Protein AF-A0A821P3D2-F1 (afdb_monomer_lite)

InterPro domains:
  IPR010569 Myotubularin-like, phosphatase domain [PF06602] (2-96)
  IPR010569 Myotubularin-like, phosphatase domain [PS51339] (1-103)
  IPR029021 Protein-tyrosine phosphatase-like [SSF52799] (2-97)
  IPR030564 Myotubularin [PTHR10807] (3-96)

Secondary structure (DSSP, 8-state):
-EEEEE-S-HHHHHHHHHTT-----GGG-TTEEEEE-----HHHHHHHHHHHHHHHT--S-HHHHHHHHHHT-HHHHHHHHHHHHHHHHHHHHHHHHHHHTT-

Structure (mmCIF, N/CA/C/O backbone):
data_AF-A0A821P3D2-F1
#
_entry.id   AF-A0A821P3D2-F1
#
loop_
_atom_site.group_PDB
_atom_site.id
_atom_site.type_symbol
_atom_site.label_atom_id
_atom_site.label_alt_id
_atom_site.label_comp_id
_atom_site.label_asym_id
_atom_site.label_entity_id
_atom_site.label_seq_id
_atom_site.pdbx_PDB_ins_code
_atom_site.Cartn_x
_atom_site.Cartn_y
_atom_site.Cartn_z
_atom_site.occupancy
_atom_site.B_iso_or_equiv
_atom_site.auth_seq_id
_atom_site.auth_comp_id
_atom_site.auth_asym_id
_atom_site.auth_atom_id
_atom_site.pdbx_PDB_model_num
ATOM 1 N N . LYS A 1 1 ? 9.240 -3.143 -24.461 1.00 84.06 1 LYS A N 1
ATOM 2 C CA . LYS A 1 1 ? 9.072 -1.927 -23.631 1.00 84.06 1 LYS A CA 1
ATOM 3 C C . LYS A 1 1 ? 8.107 -2.231 -22.492 1.00 84.06 1 LYS A C 1
ATOM 5 O O . LYS A 1 1 ? 7.207 -3.025 -22.740 1.00 84.06 1 LYS A O 1
ATOM 10 N N . GLY A 1 2 ? 8.299 -1.684 -21.291 1.00 88.38 2 GLY A N 1
ATOM 11 C CA . GLY A 1 2 ? 7.477 -2.034 -20.122 1.00 88.38 2 GLY A CA 1
ATOM 12 C C . GLY A 1 2 ? 7.606 -1.067 -18.945 1.00 88.38 2 GLY A C 1
ATOM 13 O O . GLY A 1 2 ? 8.299 -0.055 -19.044 1.00 88.38 2 GLY A O 1
ATOM 14 N N . TRP A 1 3 ? 6.943 -1.390 -17.832 1.00 91.44 3 TRP A N 1
ATOM 15 C CA . TRP A 1 3 ? 6.987 -0.614 -16.590 1.00 91.44 3 TRP A CA 1
ATOM 16 C C . TRP A 1 3 ? 7.491 -1.453 -15.424 1.00 91.44 3 TRP A C 1
ATOM 18 O O . TRP A 1 3 ? 7.115 -2.613 -15.285 1.00 91.44 3 TRP A O 1
ATOM 28 N N . ILE A 1 4 ? 8.305 -0.838 -14.573 1.00 93.88 4 ILE A N 1
ATOM 29 C CA . ILE A 1 4 ? 8.759 -1.397 -13.300 1.00 93.88 4 ILE A CA 1
ATOM 30 C C . ILE A 1 4 ? 8.127 -0.562 -12.194 1.00 93.88 4 ILE A C 1
ATOM 32 O O . ILE A 1 4 ? 8.364 0.645 -12.124 1.00 93.88 4 ILE A O 1
ATOM 36 N N . LEU A 1 5 ? 7.314 -1.187 -11.346 1.00 94.44 5 LEU A N 1
ATOM 37 C CA . LEU A 1 5 ? 6.694 -0.531 -10.200 1.00 94.44 5 LEU A CA 1
ATOM 38 C C . LEU A 1 5 ? 7.455 -0.887 -8.923 1.00 94.44 5 LEU A C 1
ATOM 40 O O . LEU A 1 5 ? 7.450 -2.040 -8.504 1.00 94.44 5 LEU A O 1
ATOM 44 N N . ASP A 1 6 ? 8.041 0.113 -8.273 1.00 94.81 6 ASP A N 1
ATOM 45 C CA . ASP A 1 6 ? 8.592 -0.038 -6.928 1.00 94.81 6 ASP A CA 1
ATOM 46 C C . ASP A 1 6 ? 7.583 0.480 -5.902 1.00 94.81 6 ASP A C 1
ATOM 48 O O . ASP A 1 6 ? 7.229 1.665 -5.908 1.00 94.81 6 ASP A O 1
ATOM 52 N N . THR A 1 7 ? 7.109 -0.412 -5.033 1.00 96.06 7 THR A N 1
ATOM 53 C CA . THR A 1 7 ? 6.156 -0.078 -3.968 1.00 96.06 7 THR A CA 1
ATOM 54 C C . THR A 1 7 ? 6.808 0.169 -2.615 1.00 96.06 7 THR A C 1
ATOM 56 O O . THR A 1 7 ? 6.133 0.500 -1.645 1.00 96.06 7 THR A O 1
ATOM 59 N N . ARG A 1 8 ? 8.129 0.026 -2.508 1.00 94.31 8 ARG A N 1
ATOM 60 C CA . ARG A 1 8 ? 8.838 0.177 -1.234 1.00 94.31 8 ARG A CA 1
ATOM 61 C C . ARG A 1 8 ? 9.033 1.650 -0.916 1.00 94.31 8 ARG A C 1
ATOM 63 O O . ARG A 1 8 ? 9.232 2.454 -1.812 1.00 94.31 8 ARG A O 1
ATOM 70 N N . HIS A 1 9 ? 9.100 2.000 0.365 1.00 92.88 9 HIS A N 1
ATOM 71 C CA . HIS A 1 9 ? 9.464 3.357 0.777 1.00 92.88 9 HIS A CA 1
ATOM 72 C C . HIS A 1 9 ? 10.828 3.785 0.180 1.00 92.88 9 HIS A C 1
ATOM 74 O O . HIS A 1 9 ? 11.769 2.981 0.209 1.00 92.88 9 HIS A O 1
ATOM 80 N N . PRO A 1 10 ? 11.020 5.043 -0.271 1.00 90.75 10 PRO A N 1
ATOM 81 C CA . PRO A 1 10 ? 12.277 5.502 -0.876 1.00 90.75 10 PRO A CA 1
ATOM 82 C C . PRO A 1 10 ? 13.529 5.226 -0.029 1.00 90.75 10 PRO A C 1
ATOM 84 O O . PRO A 1 10 ? 14.566 4.814 -0.549 1.00 90.75 10 PRO A O 1
ATOM 87 N N . ASN A 1 11 ? 13.431 5.387 1.294 1.00 92.81 11 ASN A N 1
ATOM 88 C CA . ASN A 1 11 ? 14.542 5.088 2.211 1.00 92.81 11 ASN A CA 1
ATOM 89 C C . ASN A 1 11 ? 14.922 3.598 2.219 1.00 92.81 11 ASN A C 1
ATOM 91 O O . ASN A 1 11 ? 16.088 3.265 2.405 1.00 92.81 11 ASN A O 1
ATOM 95 N N . VAL A 1 12 ? 13.963 2.696 1.989 1.00 93.19 12 VAL A N 1
ATOM 96 C CA . VAL A 1 12 ? 14.213 1.248 1.909 1.00 93.19 12 VAL A CA 1
ATOM 97 C C . VAL A 1 12 ? 14.939 0.908 0.617 1.00 93.19 12 VAL A C 1
ATOM 99 O O . VAL A 1 12 ? 15.843 0.079 0.636 1.00 93.19 12 VAL A O 1
ATOM 102 N N . VAL A 1 13 ? 14.596 1.584 -0.482 1.00 93.69 13 VAL A N 1
ATOM 103 C CA . VAL A 1 13 ? 15.312 1.451 -1.756 1.00 93.69 13 VAL A CA 1
ATOM 104 C C . VAL A 1 13 ? 16.770 1.885 -1.593 1.00 93.69 13 VAL A C 1
ATOM 106 O O . VAL A 1 13 ? 17.670 1.127 -1.948 1.00 93.69 13 VAL A O 1
ATOM 109 N N . LYS A 1 14 ? 17.015 3.052 -0.977 1.00 93.38 14 LYS A N 1
ATOM 110 C CA . LYS A 1 14 ? 18.375 3.551 -0.693 1.00 93.38 14 LYS A CA 1
ATOM 111 C C . LYS A 1 14 ? 19.176 2.602 0.204 1.00 93.38 14 LYS A C 1
ATOM 113 O O . LYS A 1 14 ? 20.339 2.326 -0.070 1.00 93.38 14 LYS A O 1
ATOM 118 N N . LEU A 1 15 ? 18.552 2.063 1.252 1.00 95.25 15 LEU A N 1
ATOM 119 C CA . LEU A 1 15 ? 19.203 1.099 2.142 1.00 95.25 15 LEU A CA 1
ATOM 120 C C . LEU A 1 15 ? 19.499 -0.235 1.442 1.00 95.25 15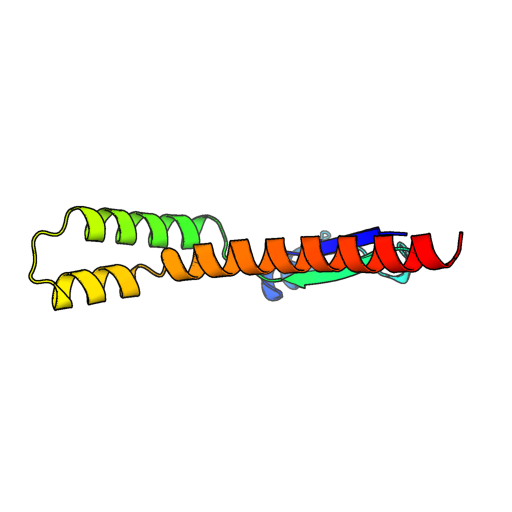 LEU A C 1
ATOM 122 O O . LEU A 1 15 ? 20.520 -0.861 1.712 1.00 95.25 15 LEU A O 1
ATOM 126 N N . ALA A 1 16 ? 18.617 -0.690 0.550 1.00 94.88 16 ALA A N 1
ATOM 127 C CA . ALA A 1 16 ? 18.872 -1.886 -0.245 1.00 94.88 16 ALA A CA 1
ATOM 128 C C . ALA A 1 16 ? 20.071 -1.670 -1.179 1.00 94.88 16 ALA A C 1
ATOM 130 O O . ALA A 1 16 ? 20.929 -2.544 -1.254 1.00 94.88 16 ALA A O 1
ATOM 131 N N . GLN A 1 17 ? 20.176 -0.495 -1.814 1.00 94.94 17 GLN A N 1
ATOM 132 C CA . GLN A 1 17 ? 21.319 -0.128 -2.660 1.00 94.94 17 GLN A CA 1
ATOM 133 C C . GLN A 1 17 ? 22.647 -0.187 -1.897 1.00 94.94 17 GLN A C 1
ATOM 135 O O . GLN A 1 17 ? 23.606 -0.778 -2.387 1.00 94.94 17 GLN A O 1
ATOM 140 N N . SER A 1 18 ? 22.705 0.337 -0.668 1.00 96.25 18 SER A N 1
ATOM 141 C CA . SER A 1 18 ? 23.940 0.292 0.131 1.00 96.25 18 SER A CA 1
ATOM 142 C C . SER A 1 18 ? 24.339 -1.120 0.577 1.00 96.25 18 SER A C 1
ATOM 144 O O . SER A 1 18 ? 25.454 -1.317 1.046 1.00 96.25 18 SER A O 1
ATOM 146 N N . LYS A 1 19 ? 23.435 -2.102 0.468 1.00 96.69 19 LYS A N 1
ATOM 147 C CA . LYS A 1 19 ? 23.663 -3.511 0.830 1.00 96.69 19 LYS A CA 1
ATOM 148 C C . LYS A 1 19 ? 23.798 -4.431 -0.391 1.00 96.69 19 LYS A C 1
ATOM 150 O O . LYS A 1 19 ? 23.683 -5.642 -0.247 1.00 96.69 19 LYS A O 1
ATOM 155 N N . GLY A 1 20 ? 24.004 -3.869 -1.584 1.00 93.94 20 GLY A N 1
ATOM 156 C CA . GLY A 1 20 ? 24.158 -4.634 -2.829 1.00 93.94 20 GLY A CA 1
ATOM 157 C C . GLY A 1 20 ? 22.847 -5.053 -3.504 1.00 93.94 20 GLY A C 1
ATOM 158 O O . GLY A 1 20 ? 22.881 -5.724 -4.529 1.00 93.94 20 GLY A O 1
ATOM 159 N N . GLY A 1 21 ? 21.693 -4.656 -2.961 1.00 94.62 21 GLY A N 1
ATOM 160 C CA . GLY A 1 21 ? 20.399 -4.734 -3.642 1.00 94.62 21 GLY A CA 1
ATOM 161 C C . GLY A 1 21 ? 20.088 -3.445 -4.411 1.00 94.62 21 GLY A C 1
ATOM 162 O O . GLY A 1 21 ? 20.982 -2.755 -4.894 1.00 94.62 21 GLY A O 1
ATOM 163 N N . GLY A 1 22 ? 18.806 -3.075 -4.490 1.00 92.69 22 GLY A N 1
ATOM 164 C CA . GLY A 1 22 ? 18.381 -1.775 -5.016 1.00 92.69 22 GLY A CA 1
ATOM 165 C C . GLY A 1 22 ? 17.193 -1.853 -5.966 1.00 92.69 22 GLY A C 1
ATOM 166 O O . GLY A 1 22 ? 16.176 -2.470 -5.641 1.00 92.69 22 GLY A O 1
ATOM 167 N N . CYS A 1 23 ? 17.317 -1.163 -7.097 1.00 92.81 23 CYS A N 1
ATOM 168 C CA . CYS A 1 23 ? 16.322 -1.062 -8.160 1.00 92.81 23 CYS A CA 1
ATOM 169 C C . CYS A 1 23 ? 17.019 -1.016 -9.525 1.00 92.81 23 CYS A C 1
ATOM 171 O O . CYS A 1 23 ? 18.189 -0.649 -9.632 1.00 92.81 23 CYS A O 1
ATOM 173 N N . GLU A 1 24 ? 16.283 -1.377 -10.563 1.00 92.50 24 GLU A N 1
ATOM 174 C CA . GLU A 1 24 ? 16.737 -1.506 -11.939 1.00 92.50 24 GLU A CA 1
ATOM 175 C C . GLU A 1 24 ? 17.180 -0.134 -12.485 1.00 92.50 24 GLU A C 1
ATOM 177 O O . GLU A 1 24 ? 16.372 0.807 -12.491 1.00 92.50 24 GLU A O 1
ATOM 182 N N . PRO A 1 25 ? 18.456 0.036 -12.890 1.00 89.44 25 PRO A N 1
ATOM 183 C CA . PRO A 1 25 ? 18.959 1.297 -13.425 1.00 89.44 25 PRO A CA 1
ATOM 184 C C . PRO A 1 25 ? 18.562 1.469 -14.894 1.00 89.44 25 PRO A C 1
ATOM 186 O O . PRO A 1 25 ? 18.654 0.537 -15.688 1.00 89.44 25 PRO A O 1
ATOM 189 N N . GLU A 1 26 ? 18.197 2.689 -15.284 1.00 89.19 26 GLU A N 1
ATOM 190 C CA . GLU A 1 26 ? 17.736 3.005 -16.645 1.00 89.19 26 GLU A CA 1
ATOM 191 C C . GLU A 1 26 ? 18.757 2.616 -17.730 1.00 89.19 26 GLU A C 1
ATOM 193 O O . GLU A 1 26 ? 18.384 2.117 -18.786 1.00 89.19 26 GLU A O 1
ATOM 198 N N . GLN A 1 27 ? 20.052 2.727 -17.420 1.00 92.25 27 GLN A N 1
ATOM 199 C CA . GLN A 1 27 ? 21.164 2.372 -18.311 1.00 92.25 27 GLN A CA 1
ATOM 200 C C . GLN A 1 27 ? 21.141 0.901 -18.758 1.00 92.25 27 GLN A C 1
ATOM 202 O O . GLN A 1 27 ? 21.506 0.600 -19.890 1.00 92.25 27 GLN A O 1
ATOM 207 N N . HIS A 1 28 ? 20.696 -0.017 -17.892 1.00 94.19 28 HIS A N 1
ATOM 208 C CA . HIS A 1 28 ? 20.602 -1.450 -18.209 1.00 94.19 28 HIS A CA 1
ATOM 209 C C . HIS A 1 28 ? 19.192 -1.864 -18.656 1.00 94.19 28 HIS A C 1
ATOM 211 O O . HIS A 1 28 ? 18.993 -2.975 -19.139 1.00 94.19 28 HIS A O 1
ATOM 217 N N . TYR A 1 29 ? 18.212 -0.969 -18.511 1.00 94.25 29 TYR A N 1
ATOM 218 C CA . TYR A 1 29 ? 16.794 -1.227 -18.747 1.00 94.25 29 TYR A CA 1
ATOM 219 C C . TYR A 1 29 ? 16.167 -0.131 -19.625 1.00 94.25 29 TYR A C 1
ATOM 221 O O . TYR A 1 29 ? 15.065 0.331 -19.356 1.00 94.25 29 TYR A O 1
ATOM 229 N N . ALA A 1 30 ? 16.841 0.263 -20.711 1.00 92.50 30 ALA A N 1
ATOM 230 C CA . ALA A 1 30 ? 16.477 1.429 -21.532 1.00 92.50 30 ALA A CA 1
ATOM 231 C C . ALA A 1 30 ? 15.058 1.394 -22.144 1.00 92.50 30 ALA A C 1
ATOM 233 O O . ALA A 1 30 ? 14.490 2.430 -22.480 1.00 92.50 30 ALA A O 1
ATOM 234 N N . LEU A 1 31 ? 14.459 0.207 -22.299 1.00 93.06 31 LEU A N 1
ATOM 235 C CA . LEU A 1 31 ? 13.081 0.049 -22.788 1.00 93.06 31 LEU A CA 1
ATOM 236 C C . LEU A 1 31 ? 12.035 -0.017 -21.662 1.00 93.06 31 LEU A C 1
ATOM 238 O O . LEU A 1 31 ? 10.853 -0.239 -21.945 1.00 93.06 31 LEU A O 1
ATOM 242 N N . TRP A 1 32 ? 12.444 0.131 -20.403 1.00 92.56 32 TRP A N 1
ATOM 243 C CA . TRP A 1 32 ? 11.577 0.047 -19.235 1.00 92.56 32 TRP A CA 1
ATOM 244 C C . TRP A 1 32 ? 11.526 1.375 -18.490 1.00 92.56 32 TRP A C 1
ATOM 246 O O . TRP A 1 32 ? 12.547 1.981 -18.183 1.00 92.56 32 TRP A O 1
ATOM 256 N N . LYS A 1 33 ? 10.313 1.811 -18.155 1.00 90.88 33 LYS A N 1
ATOM 257 C CA . LYS A 1 33 ? 10.082 3.008 -17.345 1.00 90.88 33 LYS A CA 1
ATOM 258 C C . LYS A 1 33 ? 9.836 2.607 -15.902 1.00 90.88 33 LYS A C 1
ATOM 260 O O . LYS A 1 33 ? 9.057 1.696 -15.632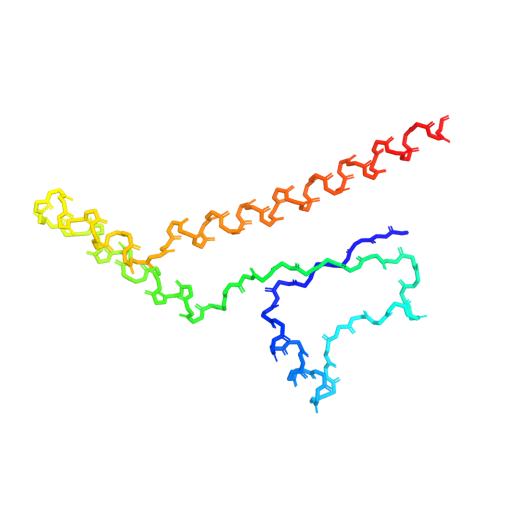 1.00 90.88 33 LYS A O 1
ATOM 265 N N . ARG A 1 34 ? 10.454 3.310 -14.958 1.00 90.88 34 ARG A N 1
ATOM 266 C CA . ARG A 1 34 ? 10.274 3.027 -13.533 1.00 90.88 34 ARG A CA 1
ATOM 267 C C . ARG A 1 34 ? 9.272 3.988 -12.904 1.00 90.88 34 ARG A C 1
ATOM 269 O O . ARG A 1 34 ? 9.401 5.202 -13.034 1.00 90.88 34 ARG A O 1
ATOM 276 N N . LEU A 1 35 ? 8.303 3.440 -12.180 1.00 91.25 35 LEU A N 1
ATOM 277 C CA . LEU A 1 35 ? 7.328 4.173 -11.385 1.00 91.25 35 LEU A CA 1
ATOM 278 C C . LEU A 1 35 ? 7.524 3.827 -9.910 1.00 91.25 35 LEU A C 1
ATOM 280 O O . LEU A 1 35 ? 7.661 2.662 -9.554 1.00 91.25 35 LEU A O 1
ATOM 284 N N . HIS A 1 36 ? 7.512 4.835 -9.045 1.00 93.19 36 HIS A N 1
ATOM 285 C CA . HIS A 1 36 ? 7.592 4.636 -7.601 1.00 93.19 36 HIS A CA 1
ATOM 286 C C . HIS A 1 36 ? 6.256 5.002 -6.950 1.00 93.19 36 HIS A C 1
ATOM 288 O O . HIS A 1 36 ? 5.746 6.111 -7.155 1.00 93.19 36 HIS A O 1
ATOM 294 N N . ARG A 1 37 ? 5.679 4.079 -6.178 1.00 94.81 37 ARG A N 1
ATOM 295 C CA . ARG A 1 37 ? 4.412 4.261 -5.458 1.00 94.81 37 ARG A CA 1
ATOM 296 C C . ARG A 1 37 ? 4.459 3.550 -4.114 1.00 94.81 37 ARG A C 1
ATOM 298 O O . ARG A 1 37 ? 4.103 2.383 -4.025 1.00 94.81 37 ARG A O 1
ATOM 305 N N . HIS A 1 38 ? 4.904 4.267 -3.090 1.00 94.62 38 HIS A N 1
ATOM 306 C CA . HIS A 1 38 ? 5.060 3.713 -1.753 1.00 94.62 38 HIS A CA 1
ATOM 307 C C . HIS A 1 38 ? 3.749 3.112 -1.222 1.00 94.62 38 HIS A C 1
ATOM 309 O O . HIS A 1 38 ? 2.717 3.779 -1.226 1.00 94.62 38 HIS A O 1
ATOM 315 N N . LEU A 1 39 ? 3.837 1.871 -0.752 1.00 96.69 39 LEU A N 1
ATOM 316 C CA . LEU A 1 39 ? 2.875 1.209 0.114 1.00 96.69 39 LEU A CA 1
ATOM 317 C C . LEU A 1 39 ? 3.592 0.806 1.401 1.00 96.69 39 LEU A C 1
ATOM 319 O O . LEU A 1 39 ? 4.735 0.331 1.362 1.00 96.69 39 LEU A O 1
ATOM 323 N N . ASP A 1 40 ? 2.909 0.981 2.525 1.00 96.06 40 ASP A N 1
ATOM 324 C CA . ASP A 1 40 ? 3.463 0.634 3.823 1.00 96.06 40 ASP A CA 1
ATOM 325 C C . ASP A 1 40 ? 3.801 -0.857 3.936 1.00 96.06 40 ASP A C 1
ATOM 327 O O . ASP A 1 40 ? 3.239 -1.734 3.273 1.00 96.06 40 ASP A O 1
ATOM 331 N N . LYS A 1 41 ? 4.780 -1.156 4.791 1.00 94.62 41 LYS A N 1
ATOM 332 C CA . LYS A 1 41 ? 5.262 -2.525 4.993 1.00 94.62 41 LYS A CA 1
ATOM 333 C C . LYS A 1 41 ? 4.259 -3.362 5.778 1.00 94.62 41 LYS A C 1
ATOM 335 O O . LYS A 1 41 ? 3.484 -2.840 6.572 1.00 94.62 41 LYS A O 1
ATOM 340 N N . HIS A 1 42 ? 4.395 -4.684 5.656 1.00 95.25 42 HIS A N 1
ATOM 341 C CA . HIS A 1 42 ? 3.538 -5.654 6.343 1.00 95.25 42 HIS A CA 1
ATOM 342 C C . HIS A 1 42 ? 3.379 -5.396 7.850 1.00 95.25 42 HIS A C 1
ATOM 344 O O . HIS A 1 42 ? 2.285 -5.575 8.359 1.00 95.25 42 HIS A O 1
ATOM 350 N N . THR A 1 43 ? 4.422 -4.935 8.551 1.00 96.62 43 THR A N 1
ATOM 351 C CA . THR A 1 43 ? 4.349 -4.639 9.992 1.00 96.62 43 THR A CA 1
ATOM 352 C C . THR A 1 43 ? 3.371 -3.504 10.296 1.00 96.62 43 THR A C 1
ATOM 354 O O . THR A 1 43 ? 2.511 -3.647 11.157 1.00 96.62 43 THR A O 1
ATOM 357 N N . VAL A 1 44 ? 3.445 -2.408 9.536 1.00 97.06 44 VAL A N 1
ATOM 358 C CA . VAL A 1 44 ? 2.545 -1.250 9.672 1.00 97.06 44 VAL A CA 1
ATOM 359 C C . VAL A 1 44 ? 1.115 -1.646 9.305 1.00 97.06 44 VAL A C 1
ATOM 361 O O . VAL A 1 44 ? 0.175 -1.333 10.032 1.00 97.06 44 VAL A O 1
ATOM 364 N N . LEU A 1 45 ? 0.953 -2.404 8.215 1.00 98.12 45 LEU A N 1
ATOM 365 C CA . LEU A 1 45 ? -0.354 -2.899 7.778 1.00 98.12 45 LEU A CA 1
ATOM 366 C C . LEU A 1 45 ? -0.982 -3.847 8.806 1.00 98.12 45 LEU A C 1
ATOM 368 O O . LEU A 1 45 ? -2.182 -3.774 9.048 1.00 98.12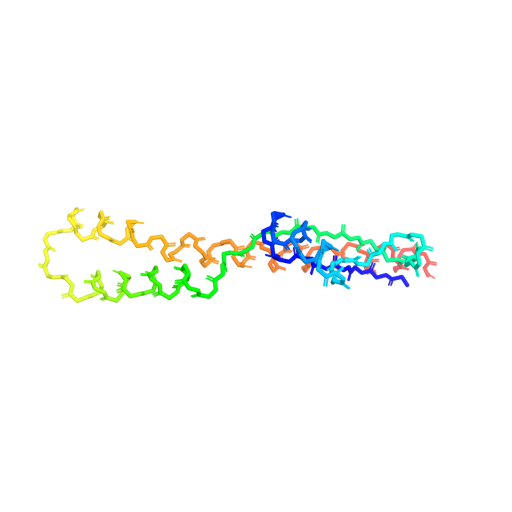 45 LEU A O 1
ATOM 372 N N . GLN A 1 46 ? -0.184 -4.712 9.435 1.00 98.50 46 GLN A N 1
ATOM 373 C CA . GLN A 1 46 ? -0.650 -5.630 10.470 1.00 98.50 46 GLN A CA 1
ATOM 374 C C . GLN A 1 46 ? -1.121 -4.871 11.716 1.00 98.50 46 GLN A C 1
ATOM 376 O O . GLN A 1 46 ? -2.201 -5.156 12.225 1.00 98.50 46 GLN A O 1
ATOM 381 N N . GLU A 1 47 ? -0.357 -3.883 12.187 1.00 98.50 47 GLU A N 1
ATOM 382 C CA . GLU A 1 47 ? -0.761 -3.022 13.308 1.00 98.50 47 GLU A CA 1
ATOM 383 C C . GLU A 1 47 ? -2.044 -2.240 13.007 1.00 98.50 47 GLU A C 1
ATOM 385 O O . GLU A 1 47 ? -2.948 -2.173 13.842 1.00 98.50 47 GLU A O 1
ATOM 390 N N . SER A 1 48 ? -2.143 -1.680 11.801 1.00 98.69 48 SER A N 1
ATOM 391 C CA . SER A 1 48 ? -3.342 -0.997 11.318 1.00 98.69 48 SER A CA 1
ATOM 392 C C . SER A 1 48 ? -4.559 -1.929 11.284 1.00 98.69 48 SER A C 1
ATOM 394 O O . SER A 1 48 ? -5.628 -1.577 11.788 1.00 98.69 48 SER A O 1
ATOM 396 N N . PHE A 1 49 ? -4.388 -3.145 10.761 1.00 98.62 49 PHE A N 1
ATOM 397 C CA . PHE A 1 49 ? -5.450 -4.144 10.691 1.00 98.62 49 PHE A CA 1
ATOM 398 C C . PHE A 1 49 ? -5.935 -4.574 12.078 1.00 98.62 49 PHE A C 1
ATOM 400 O O . PHE A 1 49 ? -7.139 -4.664 12.301 1.00 98.62 49 PHE A O 1
ATOM 407 N N . MET A 1 50 ? -5.026 -4.780 13.037 1.00 98.44 50 MET A N 1
ATOM 408 C CA . MET A 1 50 ? -5.406 -5.112 14.416 1.00 98.44 50 MET A CA 1
ATOM 409 C C . MET A 1 50 ? -6.267 -4.006 15.044 1.00 98.44 50 MET A C 1
ATOM 411 O O . MET A 1 50 ? -7.342 -4.293 15.564 1.00 98.44 50 MET A O 1
ATOM 415 N N . LYS A 1 51 ? -5.872 -2.732 14.895 1.00 98.44 51 LYS A N 1
ATOM 416 C CA . LYS A 1 51 ? -6.676 -1.585 15.365 1.00 98.44 51 LYS A CA 1
ATOM 417 C C . LYS A 1 51 ? -8.052 -1.519 14.698 1.00 98.44 51 LYS A C 1
ATOM 419 O O . LYS 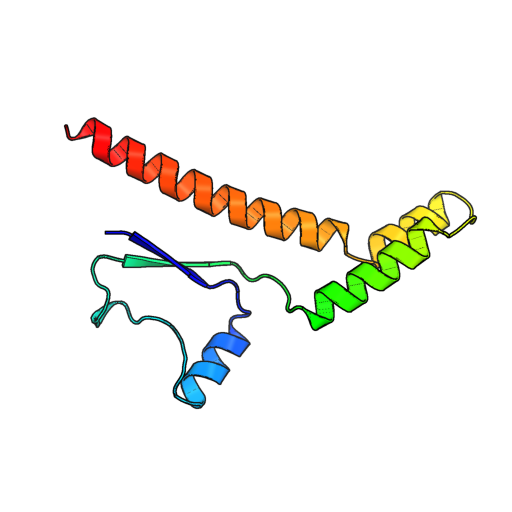A 1 51 ? -9.025 -1.114 15.331 1.00 98.44 51 LYS A O 1
ATOM 424 N N . PHE A 1 52 ? -8.139 -1.894 13.423 1.00 98.50 52 PHE A N 1
ATOM 425 C CA . PHE A 1 52 ? -9.405 -1.959 12.698 1.00 98.50 52 PHE A CA 1
ATOM 426 C C . PHE A 1 52 ? -10.325 -3.049 13.260 1.00 98.50 52 PHE A C 1
ATOM 428 O O . PHE A 1 52 ? -11.494 -2.772 13.519 1.00 98.50 52 PHE A O 1
ATOM 435 N N . ILE A 1 53 ? -9.799 -4.247 13.530 1.00 98.31 53 ILE A N 1
ATOM 436 C CA . ILE A 1 53 ? -10.561 -5.324 14.180 1.00 98.31 53 ILE A CA 1
ATOM 437 C C . ILE A 1 53 ? -11.066 -4.884 15.560 1.00 98.31 53 ILE A C 1
ATOM 439 O O . ILE A 1 53 ? -12.242 -5.086 15.869 1.00 98.31 53 ILE A O 1
ATOM 443 N N . ASP A 1 54 ? -10.233 -4.201 16.348 1.00 97.19 54 ASP A N 1
ATOM 444 C CA . ASP A 1 54 ? -10.642 -3.645 17.643 1.00 97.19 54 ASP A CA 1
ATOM 445 C C . ASP A 1 54 ? -11.758 -2.599 17.512 1.00 97.19 54 ASP A C 1
ATOM 447 O O . ASP A 1 54 ? -12.580 -2.452 18.419 1.00 97.19 54 ASP A O 1
ATOM 451 N N . ALA A 1 55 ? -11.786 -1.834 16.417 1.00 97.25 55 ALA A N 1
ATOM 452 C CA . ALA A 1 55 ? -12.876 -0.911 16.121 1.00 97.25 55 ALA A CA 1
ATOM 453 C C . ALA A 1 55 ? -14.160 -1.661 15.730 1.00 97.25 55 ALA A C 1
ATOM 455 O O . ALA A 1 55 ? -15.240 -1.268 16.156 1.00 97.25 55 ALA A O 1
ATOM 456 N N . CYS A 1 56 ? -14.071 -2.764 14.982 1.00 96.12 56 CYS A N 1
ATOM 457 C CA . CYS A 1 56 ? -15.238 -3.549 14.560 1.00 96.12 56 CYS A CA 1
ATOM 458 C C . CYS A 1 56 ? -16.033 -4.161 15.722 1.00 96.12 56 CYS A C 1
ATOM 460 O O . CYS A 1 56 ? -17.241 -4.342 15.591 1.00 96.12 56 CYS A O 1
ATOM 462 N N . ILE A 1 57 ? -15.374 -4.485 16.835 1.00 96.06 57 ILE A N 1
ATOM 463 C CA . ILE A 1 57 ? -16.024 -5.069 18.020 1.00 96.06 57 ILE A CA 1
ATOM 464 C C . ILE A 1 57 ? -16.402 -4.026 19.083 1.00 96.06 57 ILE A C 1
ATOM 466 O O . ILE A 1 57 ? -16.951 -4.382 20.125 1.00 96.06 57 ILE A O 1
ATOM 470 N N . ASP A 1 58 ? -16.090 -2.748 18.854 1.00 93.44 58 ASP A N 1
ATOM 471 C CA . ASP A 1 58 ? -16.366 -1.674 19.804 1.00 93.44 58 ASP A CA 1
ATOM 472 C C . ASP A 1 58 ? -17.861 -1.324 19.808 1.00 93.44 58 ASP A C 1
ATOM 474 O O . ASP A 1 58 ? -18.434 -0.985 18.775 1.00 93.44 58 ASP A O 1
ATOM 478 N N . GLN A 1 59 ? -18.485 -1.395 20.984 1.00 94.25 59 GLN A N 1
ATOM 479 C CA . GLN A 1 59 ? -19.905 -1.086 21.195 1.00 94.25 59 GLN A CA 1
ATOM 480 C C . GLN A 1 59 ? -20.136 0.356 21.681 1.00 94.25 59 GLN A C 1
ATOM 482 O O . GLN A 1 59 ? -21.217 0.684 22.166 1.00 94.25 59 GLN A O 1
ATOM 487 N N . SER A 1 60 ? -19.116 1.214 21.602 1.00 94.25 60 SER A N 1
ATOM 488 C CA . SER A 1 60 ? -19.224 2.630 21.955 1.00 94.25 60 SER A CA 1
ATOM 489 C C . SER A 1 60 ? -20.182 3.398 21.039 1.00 94.25 60 SER A C 1
ATOM 491 O O . SER A 1 60 ? -20.477 2.993 19.916 1.00 94.25 60 SER A O 1
ATOM 493 N N . GLU A 1 61 ? -20.590 4.579 21.507 1.00 95.62 61 GLU A N 1
ATOM 494 C CA . GLU A 1 61 ? -21.302 5.575 20.704 1.00 95.62 61 GLU A CA 1
ATOM 495 C C . GLU A 1 61 ? -20.605 5.856 19.364 1.00 95.62 61 GLU A C 1
ATOM 497 O O . GLU A 1 61 ? -19.372 5.809 19.249 1.00 95.62 61 GLU A O 1
ATOM 502 N N . LYS A 1 62 ? -21.411 6.202 18.355 1.00 94.75 62 LYS A N 1
ATOM 503 C CA . LYS A 1 62 ? -20.991 6.308 16.947 1.00 94.75 62 LYS A CA 1
ATOM 504 C C . LYS A 1 62 ? -19.739 7.163 16.742 1.00 94.75 62 LYS A C 1
ATOM 506 O O . LYS A 1 62 ? -18.837 6.735 16.032 1.00 94.75 62 LYS A O 1
ATOM 511 N N . ASP A 1 63 ? -19.649 8.327 17.379 1.00 97.00 63 ASP A N 1
ATOM 512 C CA . ASP A 1 63 ? -18.525 9.255 17.178 1.00 97.00 63 ASP A CA 1
ATOM 513 C C . ASP A 1 63 ? -17.204 8.707 17.732 1.00 97.00 63 ASP A C 1
ATOM 515 O O . ASP A 1 63 ? -16.135 8.872 17.134 1.00 97.00 63 ASP A O 1
ATOM 519 N N . ARG A 1 64 ? -17.274 7.988 18.859 1.00 96.12 64 ARG A N 1
ATOM 520 C CA . ARG A 1 64 ? -16.114 7.311 19.446 1.00 96.12 64 ARG A CA 1
ATOM 521 C C . ARG A 1 64 ? -15.684 6.128 18.582 1.00 96.12 64 ARG A C 1
ATOM 523 O O . ARG A 1 64 ? -14.487 5.950 18.359 1.00 96.12 64 ARG A O 1
ATOM 530 N N . TRP A 1 65 ? -16.646 5.357 18.073 1.00 97.44 65 TRP A N 1
ATOM 531 C CA . TRP A 1 65 ? -16.379 4.276 17.126 1.00 97.44 65 TRP A CA 1
ATOM 532 C C . TRP A 1 65 ? -15.720 4.796 15.838 1.00 97.44 65 TRP A C 1
ATOM 534 O O . TRP A 1 65 ? -14.674 4.284 15.441 1.00 97.44 65 TRP A O 1
ATOM 544 N N . LEU A 1 66 ? -16.267 5.859 15.236 1.00 97.31 66 LEU A N 1
ATOM 545 C CA . LEU A 1 66 ? -15.727 6.496 14.028 1.00 97.31 66 LEU A CA 1
ATOM 546 C C . LEU A 1 66 ? -14.291 6.978 14.240 1.00 97.31 66 LEU A C 1
ATOM 548 O O . LEU A 1 66 ? -13.421 6.702 13.418 1.00 97.31 66 LEU A O 1
ATOM 552 N N . SER A 1 67 ? -14.029 7.622 15.378 1.00 97.25 67 SER A N 1
ATOM 553 C CA . SER A 1 67 ? -12.687 8.078 15.746 1.00 97.25 67 SER A CA 1
ATOM 554 C C . SER A 1 67 ? -11.701 6.907 15.860 1.00 97.25 67 SER A C 1
ATOM 556 O O . SER A 1 67 ? -10.559 6.996 15.413 1.00 97.25 67 SER A O 1
ATOM 558 N N . LYS A 1 68 ? -12.119 5.774 16.438 1.00 97.56 68 LYS A N 1
ATOM 559 C CA . LYS A 1 68 ? -11.283 4.566 16.541 1.00 97.56 68 LYS A CA 1
ATOM 560 C C . LYS A 1 68 ? -11.030 3.922 15.174 1.00 97.56 68 LYS A C 1
ATOM 562 O O . LYS A 1 68 ? -9.904 3.510 14.899 1.00 97.56 68 LYS A O 1
ATOM 567 N N . LEU A 1 69 ? -12.049 3.881 14.314 1.00 97.94 69 LEU A N 1
ATOM 568 C CA . LEU A 1 69 ? -11.937 3.418 12.932 1.00 97.94 69 LEU A CA 1
ATOM 569 C C . LEU A 1 69 ? -10.943 4.277 12.139 1.00 97.94 69 LEU A C 1
ATOM 571 O O . LEU A 1 69 ? -10.054 3.725 11.494 1.00 97.94 69 LEU A O 1
ATOM 575 N N . GLU A 1 70 ? -11.050 5.603 12.207 1.00 97.94 70 GLU A N 1
ATOM 576 C CA . GLU A 1 70 ? -10.132 6.523 11.525 1.00 97.94 70 GLU A CA 1
ATOM 577 C C . GLU A 1 70 ? -8.692 6.341 12.024 1.00 97.94 70 GLU A C 1
ATOM 579 O O . GLU A 1 70 ? -7.779 6.127 11.226 1.00 97.94 70 GLU A O 1
ATOM 584 N N . ASN A 1 71 ? -8.502 6.272 13.344 1.00 97.94 71 ASN A N 1
ATOM 585 C CA . ASN A 1 71 ? -7.195 6.056 13.971 1.00 97.94 71 ASN A CA 1
ATOM 586 C C . ASN A 1 71 ? -6.555 4.693 13.650 1.00 97.94 71 ASN A C 1
ATOM 588 O O . ASN A 1 71 ? -5.355 4.506 13.876 1.00 97.94 71 ASN A O 1
ATOM 592 N N . SER A 1 72 ? -7.323 3.729 13.131 1.00 98.38 72 SER A N 1
ATOM 593 C CA . SER A 1 72 ? -6.752 2.475 12.634 1.00 98.38 72 SER A CA 1
ATOM 594 C C . SER A 1 72 ? -5.926 2.674 11.362 1.00 98.38 72 SER A C 1
ATOM 596 O O . SER A 1 72 ? -5.034 1.872 11.105 1.00 98.38 72 SER A O 1
ATOM 598 N N . ASN A 1 73 ? -6.203 3.714 10.564 1.00 98.56 73 ASN A N 1
ATOM 599 C CA . ASN A 1 73 ? -5.663 3.941 9.216 1.00 98.56 73 ASN A CA 1
ATOM 600 C C . ASN A 1 73 ? -5.912 2.809 8.202 1.00 98.56 73 ASN A C 1
ATOM 602 O O . ASN A 1 73 ? -5.434 2.878 7.070 1.00 98.56 73 ASN A O 1
ATOM 606 N N . TRP A 1 74 ? -6.702 1.785 8.536 1.00 98.62 74 TRP A N 1
ATOM 607 C CA . TRP A 1 74 ? -6.849 0.620 7.661 1.00 98.62 74 TRP A CA 1
ATOM 608 C C . TRP A 1 74 ? -7.464 0.982 6.308 1.00 98.62 74 TRP A C 1
ATOM 610 O O . TRP A 1 74 ? -6.944 0.620 5.252 1.00 98.62 74 TRP A O 1
ATOM 620 N N . LEU A 1 75 ? -8.528 1.789 6.323 1.00 98.31 75 LEU A N 1
ATOM 621 C CA . LEU A 1 75 ? -9.174 2.257 5.096 1.00 98.31 75 LEU A CA 1
ATOM 622 C C . LEU A 1 75 ? -8.278 3.203 4.282 1.00 98.31 75 LEU A C 1
ATOM 624 O O . LEU A 1 75 ? -8.402 3.249 3.056 1.00 98.31 75 LEU A O 1
ATOM 628 N N . LEU A 1 76 ? -7.350 3.918 4.930 1.00 98.19 76 LEU A N 1
ATOM 629 C CA . LEU A 1 76 ? -6.348 4.724 4.235 1.00 98.19 76 LEU A CA 1
ATOM 630 C C . LEU A 1 76 ? -5.403 3.825 3.429 1.00 98.19 76 LEU A C 1
ATOM 632 O O . LEU A 1 76 ? -5.246 4.055 2.230 1.00 98.19 76 LEU A O 1
ATOM 636 N N . HIS A 1 77 ? -4.869 2.759 4.029 1.00 98.25 77 HIS A N 1
ATOM 637 C CA . HIS A 1 77 ? -4.002 1.812 3.322 1.00 98.25 77 HIS A CA 1
ATOM 638 C C . HIS A 1 77 ? -4.730 1.075 2.189 1.00 98.25 77 HIS A C 1
ATOM 640 O O . HIS A 1 77 ? -4.173 0.897 1.103 1.00 98.25 77 HIS A O 1
ATOM 646 N N . VAL A 1 78 ? -6.000 0.699 2.391 1.00 98.38 78 VAL A N 1
ATOM 647 C CA . VAL A 1 78 ? -6.833 0.110 1.326 1.00 98.38 78 VAL A CA 1
ATOM 648 C C . VAL A 1 78 ? -6.992 1.090 0.160 1.00 98.38 78 VAL A C 1
ATOM 650 O O . VAL A 1 78 ? -6.789 0.717 -0.998 1.00 98.38 78 VAL A O 1
ATOM 653 N N . LYS A 1 79 ? -7.300 2.362 0.449 1.00 98.19 79 LYS A N 1
ATOM 654 C CA . LYS A 1 79 ? -7.394 3.418 -0.569 1.00 98.19 79 LYS A CA 1
ATOM 655 C C . LYS A 1 79 ? -6.079 3.573 -1.333 1.00 98.19 79 LYS A C 1
ATOM 657 O O . LYS A 1 79 ? -6.101 3.693 -2.558 1.00 98.19 79 LYS A O 1
ATOM 662 N N . GLU A 1 80 ? -4.9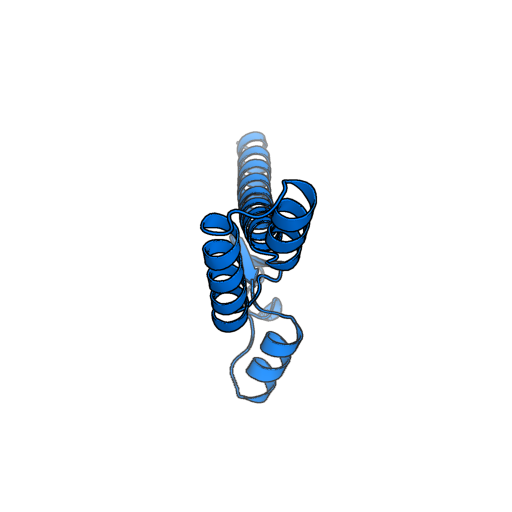44 3.579 -0.643 1.00 97.31 80 GLU A N 1
ATOM 663 C CA . GLU A 1 80 ? -3.622 3.711 -1.263 1.00 97.31 80 GLU A CA 1
ATOM 664 C C . GLU A 1 80 ? -3.312 2.533 -2.188 1.00 97.31 80 GLU A C 1
ATOM 666 O O . GLU A 1 80 ? -2.973 2.755 -3.351 1.00 97.31 80 GLU A O 1
ATOM 671 N N . ALA A 1 81 ? -3.528 1.295 -1.738 1.00 97.56 81 ALA A N 1
ATOM 672 C CA . ALA A 1 81 ? -3.332 0.101 -2.559 1.00 97.56 81 ALA A CA 1
ATOM 673 C C . ALA A 1 81 ? -4.188 0.133 -3.838 1.00 97.56 81 ALA A C 1
ATOM 675 O O . ALA A 1 81 ? -3.675 -0.081 -4.941 1.00 97.56 81 ALA A O 1
ATOM 676 N N . LEU A 1 82 ? -5.474 0.481 -3.712 1.00 98.31 82 LEU A N 1
ATOM 677 C CA . LEU A 1 82 ? -6.378 0.637 -4.856 1.00 98.31 82 LEU A CA 1
ATOM 678 C C . LEU A 1 82 ? -5.945 1.777 -5.784 1.00 98.31 82 LEU A C 1
ATOM 680 O O . LEU A 1 82 ? -6.017 1.643 -7.005 1.00 98.31 82 LEU A O 1
ATOM 684 N N . THR A 1 83 ? -5.448 2.882 -5.229 1.00 97.44 83 THR A N 1
ATOM 685 C CA . THR A 1 83 ? -4.929 4.013 -6.010 1.00 97.44 83 THR A CA 1
ATOM 686 C C . THR A 1 83 ? -3.712 3.593 -6.829 1.00 97.44 83 THR A C 1
ATOM 688 O O . THR A 1 83 ? -3.638 3.895 -8.021 1.00 97.44 83 THR A O 1
ATOM 691 N N . VAL A 1 84 ? -2.774 2.853 -6.232 1.00 96.62 84 VAL A N 1
ATOM 692 C CA . VAL A 1 84 ? -1.598 2.330 -6.940 1.00 96.62 84 VAL A CA 1
ATOM 693 C C . VAL A 1 84 ? -2.012 1.367 -8.049 1.00 96.62 84 VAL A C 1
ATOM 695 O O . VAL A 1 84 ? -1.560 1.528 -9.184 1.00 96.62 84 VAL A O 1
ATOM 698 N N . ALA A 1 85 ? -2.921 0.431 -7.767 1.00 96.25 85 ALA A N 1
ATOM 699 C CA . ALA A 1 85 ? -3.453 -0.487 -8.771 1.00 96.25 85 ALA A CA 1
ATOM 700 C C . ALA A 1 85 ? -4.140 0.258 -9.930 1.00 96.25 85 ALA A C 1
ATOM 702 O O . ALA A 1 85 ? -3.908 -0.054 -11.098 1.00 96.25 85 ALA A O 1
ATOM 703 N N . CYS A 1 86 ? -4.923 1.295 -9.622 1.00 96.56 86 CYS A N 1
ATOM 704 C CA . CYS A 1 86 ? -5.576 2.138 -10.619 1.00 96.56 86 CYS A CA 1
ATOM 705 C C . CYS A 1 86 ? -4.554 2.854 -11.512 1.00 96.56 86 CYS A C 1
ATOM 707 O O . CYS A 1 86 ? -4.685 2.845 -12.735 1.00 96.56 86 CYS A O 1
ATOM 709 N N . ILE A 1 87 ? -3.487 3.411 -10.932 1.00 93.88 87 ILE A N 1
ATOM 710 C CA . ILE A 1 87 ? -2.410 4.055 -11.697 1.00 93.88 87 ILE A CA 1
ATOM 711 C C . ILE A 1 87 ? -1.725 3.053 -12.631 1.00 93.88 87 ILE A C 1
ATOM 713 O O . ILE A 1 87 ? -1.465 3.386 -13.789 1.00 93.88 87 ILE A O 1
ATOM 717 N N . VAL A 1 88 ? -1.464 1.826 -12.170 1.00 93.25 88 VAL A N 1
ATOM 718 C CA . VAL A 1 88 ? -0.897 0.760 -13.013 1.00 93.25 88 VAL A CA 1
ATOM 719 C C . VAL A 1 88 ? -1.837 0.436 -14.173 1.00 93.25 88 VAL A C 1
ATOM 721 O O . VAL A 1 88 ? -1.411 0.466 -15.327 1.00 93.25 88 VAL A O 1
ATOM 724 N N . ALA A 1 89 ? -3.121 0.205 -13.891 1.00 93.62 89 ALA A N 1
ATOM 725 C CA . ALA A 1 89 ? -4.121 -0.105 -14.909 1.00 93.62 89 ALA A CA 1
ATOM 726 C C . ALA A 1 89 ? -4.245 1.016 -15.956 1.00 93.62 89 ALA A C 1
ATOM 728 O O . ALA A 1 89 ? -4.208 0.751 -17.157 1.00 93.62 89 ALA A O 1
ATOM 729 N N . GLN A 1 90 ? -4.308 2.277 -15.518 1.00 92.25 90 GLN A N 1
ATOM 730 C CA . GLN A 1 90 ? -4.350 3.441 -16.410 1.00 92.25 90 GLN A CA 1
ATOM 731 C C . GLN A 1 90 ? -3.086 3.571 -17.261 1.00 92.25 90 GLN A C 1
ATOM 733 O O . GLN A 1 90 ? -3.159 3.965 -18.424 1.00 92.25 90 GLN A O 1
ATOM 738 N N . THR A 1 91 ? -1.923 3.257 -16.691 1.00 90.75 91 THR A N 1
ATOM 739 C CA . THR A 1 91 ? -0.643 3.312 -17.405 1.00 90.75 91 THR A CA 1
ATOM 740 C C . THR A 1 91 ? -0.611 2.277 -18.530 1.00 90.75 91 THR A C 1
ATOM 742 O O . THR A 1 91 ? -0.274 2.616 -19.664 1.00 90.75 91 THR A O 1
ATOM 745 N N . ILE A 1 92 ? -1.048 1.048 -18.245 1.00 88.19 92 ILE A N 1
ATOM 746 C CA . ILE A 1 92 ? -1.137 -0.034 -19.233 1.00 88.19 92 ILE A CA 1
ATOM 747 C C . ILE A 1 92 ? -2.161 0.301 -20.325 1.00 88.19 92 ILE A C 1
ATOM 749 O O . ILE A 1 92 ? -1.854 0.171 -21.510 1.00 88.19 92 ILE A O 1
ATOM 753 N N . ASP A 1 93 ? -3.356 0.770 -19.953 1.00 88.75 93 ASP A N 1
ATOM 754 C CA . ASP A 1 93 ? -4.413 1.119 -20.912 1.00 88.75 93 ASP A CA 1
ATOM 755 C C . ASP A 1 93 ? -3.971 2.232 -21.874 1.00 88.75 93 ASP A C 1
ATOM 757 O O . ASP A 1 93 ? -4.127 2.108 -23.091 1.00 88.75 93 ASP A O 1
ATOM 761 N N . ARG A 1 94 ? -3.343 3.296 -21.356 1.00 86.00 94 ARG A N 1
ATOM 762 C CA . ARG A 1 94 ? -2.824 4.393 -22.188 1.00 86.00 94 ARG A CA 1
ATOM 763 C C . ARG A 1 94 ? -1.755 3.913 -23.163 1.00 86.00 94 ARG A C 1
ATOM 765 O O . ARG A 1 94 ? -1.823 4.262 -24.338 1.00 86.00 94 ARG A O 1
ATOM 772 N N . GLU A 1 95 ? -0.797 3.099 -22.723 1.00 80.88 95 GLU A N 1
ATOM 773 C CA . GLU A 1 95 ? 0.223 2.571 -23.637 1.00 80.88 95 GLU A CA 1
ATOM 774 C C . GLU A 1 95 ? -0.356 1.601 -24.671 1.00 80.88 95 GLU A C 1
ATOM 776 O O . GLU A 1 95 ? 0.044 1.638 -25.836 1.00 80.88 95 GLU A O 1
ATOM 781 N N . GLY A 1 96 ? -1.334 0.779 -24.286 1.00 74.44 96 GLY A N 1
ATOM 782 C CA . GLY A 1 96 ? -2.053 -0.099 -25.207 1.00 74.44 96 GLY A CA 1
ATOM 783 C C . GLY A 1 96 ? -2.868 0.665 -26.254 1.00 74.44 96 GLY A C 1
ATOM 784 O O . GLY A 1 96 ? -2.963 0.217 -27.396 1.00 74.44 96 GLY A O 1
ATOM 785 N N . LYS A 1 97 ? -3.439 1.821 -25.895 1.00 72.44 97 LYS A N 1
ATOM 786 C CA . LYS A 1 97 ? -4.131 2.725 -26.828 1.00 72.44 97 LYS A CA 1
ATOM 787 C C . LYS A 1 97 ? -3.161 3.417 -27.780 1.00 72.44 97 LYS A C 1
ATOM 789 O O . LYS A 1 97 ? -3.400 3.415 -28.981 1.00 72.44 97 LYS A O 1
ATOM 794 N N . ILE A 1 98 ? -2.047 3.940 -27.263 1.00 69.25 98 ILE A N 1
ATOM 795 C CA . ILE A 1 98 ? -0.992 4.551 -28.084 1.00 69.25 98 ILE A CA 1
ATOM 796 C C . ILE A 1 98 ? -0.512 3.549 -29.138 1.00 69.25 98 ILE A C 1
ATOM 798 O O . ILE A 1 98 ? -0.486 3.885 -30.312 1.00 69.25 98 ILE A O 1
ATOM 802 N N . ASN A 1 99 ? -0.212 2.305 -28.754 1.00 61.72 99 ASN A N 1
ATOM 803 C CA . ASN A 1 99 ? 0.291 1.300 -29.698 1.00 61.72 99 ASN A CA 1
ATOM 804 C C . ASN A 1 99 ? -0.735 0.888 -30.765 1.00 61.72 99 ASN A C 1
ATOM 806 O O . ASN A 1 99 ? -0.332 0.581 -31.880 1.00 61.72 99 ASN A O 1
ATOM 810 N N . ARG A 1 100 ? -2.036 0.899 -30.440 1.00 64.06 100 ARG A N 1
ATOM 811 C CA . ARG A 1 100 ? -3.117 0.596 -31.393 1.00 64.06 100 ARG A CA 1
ATOM 812 C C . ARG A 1 100 ? -3.347 1.697 -32.425 1.00 64.06 100 ARG A C 1
ATOM 814 O O . ARG A 1 100 ? -3.762 1.388 -33.525 1.00 64.06 100 ARG A O 1
ATOM 821 N N . ASN A 1 101 ? -3.053 2.954 -32.095 1.00 58.34 101 ASN A N 1
ATOM 822 C CA . ASN A 1 101 ? -3.171 4.073 -33.039 1.00 58.34 101 ASN A CA 1
ATOM 823 C C . ASN A 1 101 ? -2.020 4.132 -34.065 1.00 58.34 101 ASN A C 1
ATOM 825 O O . ASN A 1 101 ? -2.049 4.974 -34.958 1.00 58.34 101 ASN A O 1
ATOM 829 N N . PHE A 1 102 ? -0.998 3.284 -33.912 1.00 56.16 102 PHE A N 1
ATOM 830 C CA . PHE A 1 102 ? 0.140 3.161 -34.832 1.00 56.16 102 PHE A CA 1
ATOM 831 C C . PHE A 1 102 ? 0.135 1.836 -35.622 1.00 56.16 102 PHE A C 1
ATOM 833 O O . PHE A 1 102 ? 1.134 1.525 -36.271 1.00 56.16 102 PHE A O 1
ATOM 840 N N . GLN A 1 103 ? -0.951 1.056 -35.547 1.00 49.38 103 GLN A N 1
ATOM 841 C CA . GLN A 1 103 ? -1.234 -0.103 -36.406 1.00 49.38 103 GLN A CA 1
ATOM 842 C C . GLN A 1 103 ? -2.378 0.236 -37.355 1.00 49.38 103 GLN A C 1
ATOM 844 O O . GLN A 1 103 ? -2.323 -0.253 -38.501 1.00 49.38 103 GLN A O 1
#

pLDDT: mean 92.33, std 9.32, range [49.38, 98.69]

Foldseek 3Di:
DEEDEAQADPVVQVVLVVVVGHDDDCVVVVVYYYDYQHADDPVLLVQLVVLCVVLVPDPDDPVVSVVSNVVSCNVVNVVSVVVVVVVRVVVVVVVVVVVVVVD

Organism: NCBI:txid392032

Sequence (103 aa):
KGWI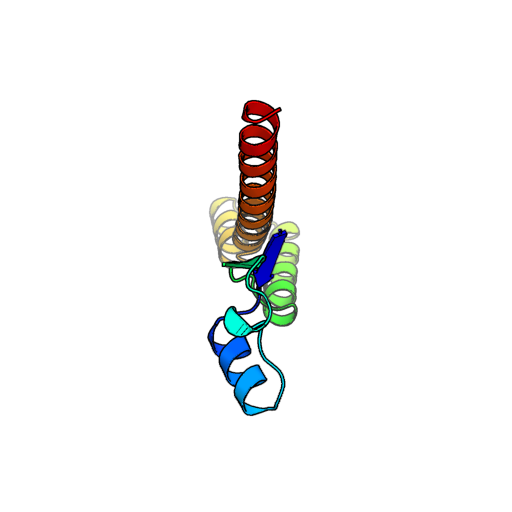LDTRHPNVVKLAQSKGGGCEPEQHYALWKRLHRHLDKHTVLQESFMKFIDACIDQSEKDRWLSKLENSNWLLHVKEALTVACIVAQTIDREGKINRNFQ

Radius of gyration: 19.19 Å; chains: 1; bounding box: 46×15×58 Å